Protein AF-N9SM89-F1 (afdb_monomer_lite)

Sequence (68 aa):
MSNFNELRIHFHMSIGVVNASQEDSFKLSDYIDEDEWNALSSDEKENMISEWANDWSINYLDLGGHVK

Structure (mmCIF, N/CA/C/O backbone):
data_AF-N9SM89-F1
#
_entry.id   AF-N9SM89-F1
#
loop_
_atom_site.group_PDB
_atom_site.id
_atom_site.type_symbol
_atom_site.label_atom_id
_atom_site.label_alt_id
_atom_site.label_comp_id
_atom_site.label_asym_id
_atom_site.label_entity_id
_atom_site.label_seq_id
_atom_site.pdbx_PDB_ins_code
_atom_site.Cartn_x
_atom_site.Cartn_y
_atom_site.Cartn_z
_atom_site.occupancy
_atom_site.B_iso_or_equiv
_atom_site.auth_seq_id
_atom_site.auth_comp_id
_atom_site.auth_asym_id
_atom_site.auth_atom_id
_atom_site.pdbx_PDB_model_num
ATOM 1 N N . MET A 1 1 ? -14.468 6.816 17.845 1.00 48.50 1 MET A N 1
ATOM 2 C CA . MET A 1 1 ? -14.462 5.771 16.808 1.00 48.50 1 MET A CA 1
ATOM 3 C C . MET A 1 1 ? -13.646 6.325 15.666 1.00 48.50 1 MET A C 1
ATOM 5 O O . MET A 1 1 ? -13.989 7.394 15.175 1.00 48.50 1 MET A O 1
ATOM 9 N N . SER A 1 2 ? -12.505 5.710 15.361 1.00 58.84 2 SER A N 1
ATOM 10 C CA . SER A 1 2 ? -11.800 5.983 14.110 1.00 58.84 2 SER A CA 1
ATOM 11 C C . SER A 1 2 ? -12.755 5.659 12.970 1.00 58.84 2 SER A C 1
ATOM 13 O O . SER A 1 2 ? -13.376 4.603 12.992 1.00 58.84 2 SER A O 1
ATOM 15 N N . ASN A 1 3 ? -12.901 6.545 11.989 1.00 77.62 3 ASN A N 1
ATOM 16 C CA . ASN A 1 3 ? -13.596 6.179 10.761 1.00 77.62 3 ASN A CA 1
ATOM 17 C C . ASN A 1 3 ? -12.655 5.296 9.936 1.00 77.62 3 ASN A C 1
ATOM 19 O O . ASN A 1 3 ? -12.023 5.762 8.994 1.00 77.62 3 ASN A O 1
ATOM 23 N N . PHE A 1 4 ? -12.529 4.020 10.308 1.00 86.94 4 PHE A N 1
ATOM 24 C CA . PHE A 1 4 ? -11.742 3.046 9.551 1.00 86.94 4 PHE A CA 1
ATOM 25 C C . PHE A 1 4 ? -12.172 3.009 8.076 1.00 86.94 4 PHE A C 1
ATOM 27 O O . PHE A 1 4 ? -11.338 3.004 7.178 1.00 86.94 4 PHE A O 1
ATOM 34 N N . ASN A 1 5 ? -13.475 3.152 7.829 1.00 83.19 5 ASN A N 1
ATOM 35 C CA . ASN A 1 5 ? -14.067 3.252 6.493 1.00 83.19 5 ASN A CA 1
ATOM 36 C C . ASN A 1 5 ? -13.651 4.502 5.690 1.00 83.19 5 ASN A C 1
ATOM 38 O O . ASN A 1 5 ? -13.889 4.560 4.482 1.00 83.19 5 ASN A O 1
ATOM 42 N N . GLU A 1 6 ? -13.069 5.513 6.339 1.00 91.50 6 GLU A N 1
ATOM 43 C CA . GLU A 1 6 ? -12.500 6.697 5.682 1.00 91.50 6 GLU A CA 1
ATOM 44 C C . GLU A 1 6 ? -10.988 6.576 5.469 1.00 91.50 6 GLU A C 1
ATOM 46 O O . GLU A 1 6 ? -10.421 7.377 4.723 1.00 91.50 6 GLU A O 1
ATOM 51 N N . LEU A 1 7 ? -10.326 5.586 6.083 1.00 93.88 7 LEU A N 1
ATOM 52 C CA . LEU A 1 7 ? -8.906 5.352 5.864 1.00 93.88 7 LEU A CA 1
ATOM 53 C C . LEU A 1 7 ? -8.675 4.882 4.433 1.00 93.88 7 LEU A C 1
ATOM 55 O O . LEU A 1 7 ? -9.390 4.034 3.890 1.00 93.88 7 LEU A O 1
ATOM 59 N N . ARG A 1 8 ? -7.643 5.453 3.820 1.00 94.88 8 ARG A N 1
ATOM 60 C CA . ARG A 1 8 ? -7.243 5.146 2.455 1.00 94.88 8 ARG A CA 1
ATOM 61 C C . ARG A 1 8 ? -5.792 4.724 2.432 1.00 94.88 8 ARG A C 1
ATOM 63 O O . ARG A 1 8 ? -4.957 5.322 3.108 1.00 94.88 8 ARG A O 1
ATOM 70 N N . ILE A 1 9 ? -5.514 3.717 1.621 1.00 94.12 9 ILE A N 1
ATOM 71 C CA . ILE A 1 9 ? -4.158 3.354 1.246 1.00 94.12 9 ILE A CA 1
ATOM 72 C C . ILE A 1 9 ? -3.801 4.090 -0.044 1.00 94.12 9 ILE A C 1
ATOM 74 O O . ILE A 1 9 ? -4.640 4.252 -0.936 1.00 94.12 9 ILE A O 1
ATOM 78 N N . HIS A 1 10 ? -2.576 4.598 -0.103 1.00 95.56 10 HIS A N 1
ATOM 79 C CA . HIS A 1 10 ? -2.052 5.350 -1.235 1.00 95.56 10 HIS A CA 1
ATOM 80 C C . HIS A 1 10 ? -0.811 4.635 -1.741 1.00 95.56 10 HIS A C 1
ATOM 82 O O . HIS A 1 10 ? 0.199 4.586 -1.040 1.00 95.56 10 HIS A O 1
ATOM 88 N N . PHE A 1 11 ? -0.895 4.089 -2.949 1.00 95.56 11 PHE A N 1
ATOM 89 C CA . PHE A 1 11 ? 0.252 3.496 -3.611 1.00 95.56 11 PHE A CA 1
ATOM 90 C C . PHE A 1 11 ? 0.821 4.475 -4.625 1.00 95.56 11 PHE A C 1
ATOM 92 O O . PHE A 1 11 ? 0.088 5.135 -5.360 1.00 95.56 11 PHE A O 1
ATOM 99 N N . HIS A 1 12 ? 2.144 4.561 -4.645 1.00 93.25 12 HIS A N 1
ATOM 100 C CA . HIS A 1 12 ? 2.900 5.386 -5.569 1.00 93.25 12 HIS A CA 1
ATOM 101 C C . HIS A 1 12 ? 4.065 4.560 -6.106 1.00 93.25 12 HIS A C 1
ATOM 103 O O . HIS A 1 12 ? 4.820 3.964 -5.337 1.00 93.25 12 HIS A O 1
ATOM 109 N N . MET A 1 13 ? 4.233 4.560 -7.424 1.00 91.38 13 MET A N 1
ATOM 110 C CA . MET A 1 13 ? 5.370 3.958 -8.106 1.00 91.38 13 MET A CA 1
ATOM 111 C C . MET A 1 13 ? 5.958 4.960 -9.089 1.00 91.38 13 MET A C 1
ATOM 113 O O . MET A 1 13 ? 5.234 5.626 -9.823 1.00 91.38 13 MET A O 1
ATOM 117 N N . SER A 1 14 ? 7.284 5.013 -9.151 1.00 89.38 14 SER A N 1
ATOM 118 C CA . SER A 1 14 ? 8.033 5.776 -10.145 1.00 89.38 14 SER A CA 1
ATOM 119 C C . SER A 1 14 ? 9.195 4.933 -10.658 1.00 89.38 14 SER A C 1
ATOM 121 O O . SER A 1 14 ? 9.896 4.300 -9.870 1.00 89.38 14 SER A O 1
ATOM 123 N N . ILE A 1 15 ? 9.406 4.922 -11.976 1.00 84.38 15 ILE A N 1
ATOM 124 C CA . ILE A 1 15 ? 10.430 4.089 -12.639 1.00 84.38 15 ILE A CA 1
ATOM 125 C C . ILE A 1 15 ? 11.656 4.891 -13.102 1.00 84.38 15 ILE A C 1
ATOM 127 O O . ILE A 1 15 ? 12.3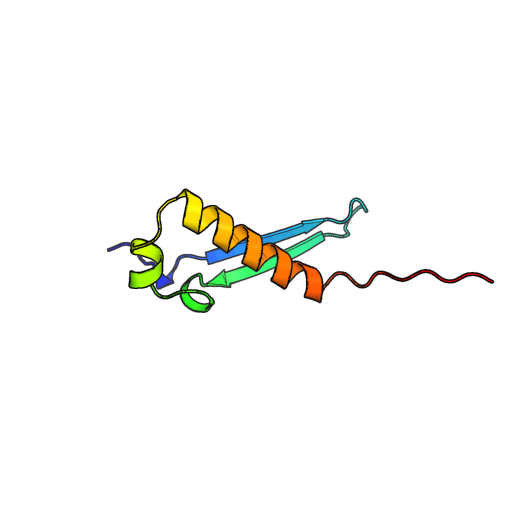54 4.508 -14.038 1.00 84.38 15 ILE A O 1
ATOM 131 N N . GLY A 1 16 ? 11.927 6.034 -12.465 1.00 81.94 16 GLY A N 1
ATOM 132 C CA . GLY A 1 16 ? 13.129 6.836 -12.733 1.00 81.94 16 GLY A CA 1
ATOM 133 C C . GLY A 1 16 ? 13.128 7.577 -14.078 1.00 81.94 16 GLY A C 1
ATOM 134 O O . GLY A 1 16 ? 14.154 8.130 -14.471 1.00 81.94 16 GLY A O 1
ATOM 135 N N . VAL A 1 17 ? 11.986 7.622 -14.771 1.00 79.44 17 VAL A N 1
ATOM 136 C CA . VAL A 1 17 ? 11.766 8.424 -15.983 1.00 79.44 17 VAL A CA 1
ATOM 137 C C . VAL A 1 17 ? 10.831 9.585 -15.645 1.00 79.44 17 VAL A C 1
ATOM 139 O O . VAL A 1 17 ? 9.854 9.426 -14.914 1.00 79.44 17 VAL A O 1
ATOM 142 N N . VAL A 1 18 ? 11.134 10.775 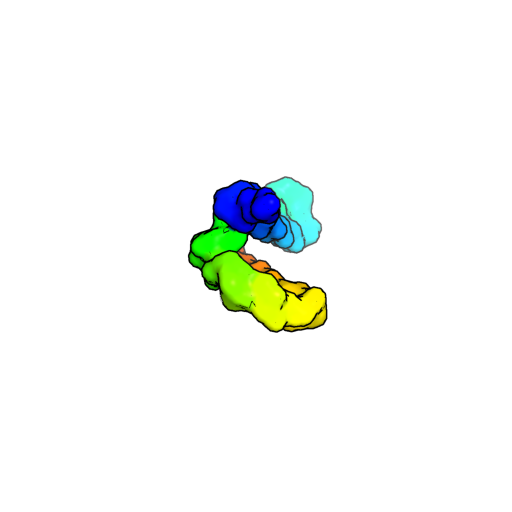-16.166 1.00 81.75 18 VAL A N 1
ATOM 143 C CA . VAL A 1 18 ? 10.318 11.978 -15.941 1.00 81.75 18 VAL A CA 1
ATOM 144 C C . VAL A 1 18 ? 8.886 11.729 -16.425 1.00 81.75 18 VAL A C 1
ATOM 146 O O . VAL A 1 18 ? 8.686 11.295 -17.557 1.00 81.75 18 VAL A O 1
ATOM 149 N N . ASN A 1 19 ? 7.902 12.029 -15.571 1.00 81.69 19 ASN A N 1
ATOM 150 C CA . ASN A 1 19 ? 6.467 11.802 -15.794 1.00 81.69 19 ASN A CA 1
ATOM 151 C C . ASN A 1 19 ? 6.046 10.327 -15.954 1.00 81.69 19 ASN A C 1
ATOM 153 O O . ASN A 1 19 ? 4.936 10.066 -16.408 1.00 81.69 19 ASN A O 1
ATOM 157 N N . ALA A 1 20 ? 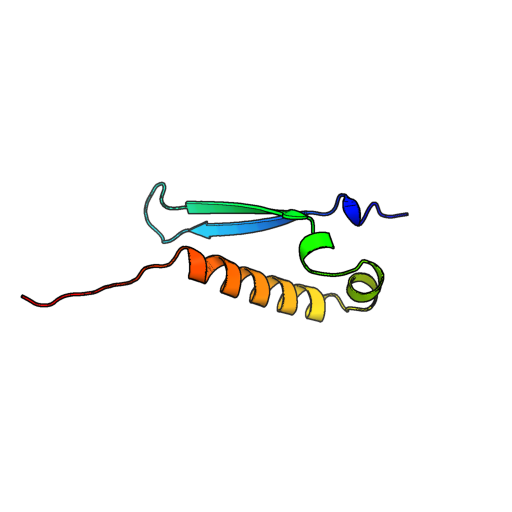6.896 9.368 -15.574 1.00 83.31 20 ALA A N 1
ATOM 158 C CA . ALA A 1 20 ? 6.545 7.951 -15.512 1.00 83.31 20 ALA A CA 1
ATOM 159 C C . ALA A 1 20 ? 6.309 7.533 -14.054 1.00 83.31 20 ALA A C 1
ATOM 161 O O . ALA A 1 20 ? 7.115 6.819 -13.449 1.00 83.31 20 ALA A O 1
ATOM 162 N N . SER A 1 21 ? 5.210 8.036 -13.494 1.00 90.00 21 SER A N 1
ATOM 163 C CA . SER A 1 21 ? 4.713 7.651 -12.177 1.00 90.00 21 SER A CA 1
ATOM 164 C C . SER A 1 21 ? 3.280 7.150 -12.271 1.00 90.00 21 SER A C 1
ATOM 166 O O . SER A 1 21 ? 2.482 7.707 -13.024 1.00 90.00 21 SER A O 1
ATOM 168 N N . GLN A 1 22 ? 2.962 6.142 -11.470 1.00 91.50 22 GLN A N 1
ATOM 169 C CA . GLN A 1 22 ? 1.610 5.647 -11.265 1.00 91.50 22 GLN A CA 1
ATOM 170 C C . GLN A 1 22 ? 1.220 5.902 -9.811 1.00 91.50 22 GLN A C 1
ATOM 172 O O . GLN A 1 22 ? 2.011 5.651 -8.901 1.00 91.50 22 GLN A O 1
ATOM 177 N N . GLU A 1 23 ? 0.007 6.399 -9.601 1.00 94.31 23 GLU A N 1
ATOM 178 C CA . GLU A 1 23 ? -0.561 6.625 -8.276 1.00 94.31 23 GLU A CA 1
ATOM 179 C C . GLU A 1 23 ? -1.993 6.131 -8.258 1.00 94.31 23 GLU A C 1
ATOM 181 O O . GLU A 1 23 ? -2.790 6.514 -9.111 1.00 94.31 23 GLU A O 1
ATOM 186 N N . ASP A 1 24 ? -2.323 5.327 -7.255 1.00 95.94 24 ASP A N 1
ATOM 187 C CA . ASP A 1 24 ? -3.691 4.906 -7.004 1.00 95.94 24 ASP A CA 1
ATOM 188 C C . ASP A 1 24 ? -4.008 5.012 -5.518 1.00 95.94 24 ASP A C 1
ATOM 190 O O . ASP A 1 24 ? -3.143 4.926 -4.641 1.00 95.94 24 ASP A O 1
ATOM 194 N N . SER A 1 25 ? -5.289 5.208 -5.226 1.00 96.00 25 SER A N 1
ATOM 195 C CA . SER A 1 25 ? -5.778 5.283 -3.861 1.00 96.00 25 SER A CA 1
ATOM 196 C C . SER A 1 25 ? -7.026 4.437 -3.706 1.00 96.00 25 SER A C 1
ATOM 198 O O . SER A 1 25 ? -7.994 4.600 -4.452 1.00 96.00 25 SER A O 1
ATOM 200 N N . PHE A 1 26 ? -7.034 3.609 -2.670 1.00 94.38 26 PHE A N 1
ATOM 201 C CA . PHE A 1 26 ? -8.104 2.663 -2.371 1.00 94.38 26 PHE A CA 1
ATOM 202 C C . PHE A 1 26 ? -8.567 2.834 -0.929 1.00 94.38 26 PHE A C 1
ATOM 204 O O . PHE A 1 26 ? -7.867 3.454 -0.124 1.00 94.38 26 PHE A O 1
ATOM 211 N N . LYS A 1 27 ? -9.752 2.326 -0.580 1.00 95.81 27 LYS A N 1
ATOM 212 C CA . LYS A 1 27 ? -10.136 2.292 0.834 1.00 95.81 27 LYS A CA 1
ATOM 213 C C . LYS A 1 27 ? -9.343 1.188 1.517 1.00 95.81 27 LYS A C 1
ATOM 215 O O . LYS A 1 27 ? -9.162 0.118 0.948 1.00 95.81 27 LYS A O 1
ATOM 220 N N . LEU A 1 28 ? -8.908 1.424 2.750 1.00 95.00 28 LEU A N 1
ATOM 221 C CA . LEU A 1 28 ? -8.238 0.385 3.533 1.00 95.00 28 LEU A CA 1
ATOM 222 C C . LEU A 1 28 ? -9.163 -0.824 3.757 1.00 95.00 28 LEU A C 1
ATOM 224 O O . LEU A 1 28 ? -8.722 -1.965 3.685 1.00 95.00 28 LEU A O 1
ATOM 228 N N . SER A 1 29 ? -10.462 -0.557 3.907 1.00 94.94 29 SER A N 1
ATOM 229 C CA . SER A 1 29 ? -11.515 -1.568 4.019 1.00 94.94 29 SER A CA 1
ATOM 230 C C . SER A 1 29 ? -11.676 -2.466 2.788 1.00 94.94 29 SER A C 1
ATOM 232 O O . SER A 1 29 ? -12.384 -3.460 2.865 1.00 94.94 29 SER A O 1
ATOM 234 N N . ASP A 1 30 ? -11.089 -2.108 1.640 1.00 94.00 30 ASP A N 1
ATOM 235 C CA . ASP A 1 30 ? -11.109 -2.971 0.450 1.00 94.00 30 ASP A CA 1
ATOM 236 C C . ASP A 1 30 ? -10.058 -4.099 0.559 1.00 94.00 30 ASP A C 1
ATOM 238 O O . ASP A 1 30 ? -10.115 -5.066 -0.197 1.00 94.00 30 ASP A O 1
ATOM 242 N N . TYR A 1 31 ? -9.105 -3.972 1.494 1.00 93.12 31 TYR A N 1
ATOM 243 C CA . TYR A 1 31 ? -7.972 -4.885 1.685 1.00 93.12 31 TYR A CA 1
ATOM 244 C C . TYR A 1 31 ? -8.042 -5.675 2.994 1.00 93.12 31 TYR A C 1
ATOM 246 O O . TYR A 1 31 ? -7.549 -6.799 3.044 1.00 93.12 31 TYR A O 1
ATOM 254 N N . ILE A 1 32 ? -8.606 -5.089 4.054 1.00 95.19 32 ILE A N 1
ATOM 255 C CA . ILE A 1 32 ? -8.654 -5.698 5.388 1.00 95.19 32 ILE A CA 1
ATOM 256 C C . ILE A 1 32 ? -9.819 -5.146 6.216 1.00 95.19 32 ILE A C 1
ATOM 258 O O . ILE A 1 32 ? -10.174 -3.971 6.092 1.00 95.19 32 ILE A O 1
ATOM 262 N N . ASP A 1 33 ? -10.384 -5.977 7.091 1.00 94.88 33 ASP A N 1
ATOM 263 C CA . ASP A 1 33 ? -11.425 -5.569 8.036 1.00 94.88 33 ASP A CA 1
ATOM 264 C C . ASP A 1 33 ? -10.857 -4.765 9.223 1.00 94.88 33 ASP A C 1
ATOM 266 O O . ASP A 1 33 ? -9.691 -4.896 9.598 1.00 94.88 33 ASP A O 1
ATOM 270 N N . GLU A 1 34 ? -11.691 -3.932 9.860 1.00 94.38 34 GLU A N 1
ATOM 271 C CA . GLU A 1 34 ? -11.261 -3.059 10.970 1.00 94.38 34 GLU A CA 1
ATOM 272 C C . GLU A 1 34 ? -10.704 -3.852 12.161 1.00 94.38 34 GLU A C 1
ATOM 274 O O . GLU A 1 34 ? -9.690 -3.466 12.747 1.00 94.38 34 GLU A O 1
ATOM 279 N N . ASP A 1 35 ? -11.352 -4.963 12.515 1.00 94.75 35 ASP A N 1
ATOM 280 C CA . ASP A 1 35 ? -10.946 -5.801 13.645 1.00 94.75 35 ASP A CA 1
ATOM 281 C C . ASP A 1 35 ? -9.594 -6.473 13.382 1.00 94.75 35 ASP A C 1
ATOM 283 O O . ASP A 1 35 ? -8.720 -6.469 14.251 1.00 94.75 35 ASP A O 1
ATOM 287 N N . GLU A 1 36 ? -9.394 -6.987 12.166 1.00 95.31 36 GLU A N 1
ATOM 288 C CA . GLU A 1 36 ? -8.129 -7.588 11.744 1.00 95.31 36 GLU A CA 1
ATOM 289 C C . GLU A 1 36 ? -7.020 -6.536 11.715 1.00 95.31 36 GLU A C 1
ATOM 291 O O . GLU A 1 36 ? -5.959 -6.733 12.303 1.00 95.31 36 GLU A O 1
ATOM 296 N N . TRP A 1 37 ? -7.288 -5.364 11.135 1.00 94.69 37 TRP A N 1
ATOM 297 C CA . TRP A 1 37 ? -6.340 -4.256 11.126 1.00 94.69 37 TRP A CA 1
ATOM 298 C C . TRP A 1 37 ? -5.948 -3.813 12.536 1.00 94.69 37 TRP A C 1
ATOM 300 O O . TRP A 1 37 ? -4.784 -3.521 12.803 1.00 94.69 37 TRP A O 1
ATOM 310 N N . ASN A 1 38 ? -6.895 -3.744 13.466 1.00 93.69 38 ASN A N 1
ATOM 311 C CA . ASN A 1 38 ? -6.613 -3.328 14.837 1.00 93.69 38 ASN A CA 1
ATOM 312 C C . ASN A 1 38 ? -5.878 -4.399 15.656 1.00 93.69 38 ASN A C 1
ATOM 314 O O . ASN A 1 38 ? -5.221 -4.046 16.636 1.00 93.69 38 ASN A O 1
ATOM 318 N N . ALA A 1 39 ? -5.947 -5.670 15.252 1.00 96.69 39 ALA A N 1
ATOM 319 C CA . ALA A 1 39 ? -5.212 -6.762 15.883 1.00 96.69 39 ALA A CA 1
ATOM 320 C C . ALA A 1 39 ? -3.718 -6.786 15.508 1.00 96.69 39 ALA A C 1
ATOM 322 O O . ALA A 1 39 ? -2.914 -7.314 16.276 1.00 96.69 39 ALA A O 1
ATOM 323 N N . LEU A 1 40 ? -3.345 -6.202 14.365 1.00 95.62 40 LEU A N 1
ATOM 324 C CA . LEU A 1 40 ? -1.962 -6.164 13.889 1.00 95.62 40 LEU A CA 1
ATOM 325 C C . LEU A 1 40 ? -1.115 -5.127 14.638 1.00 95.62 40 LEU A C 1
ATOM 327 O O . LEU A 1 40 ? -1.526 -3.979 14.864 1.00 95.62 40 LEU A O 1
ATOM 331 N N . SER A 1 41 ? 0.119 -5.514 14.947 1.00 96.69 41 SER A N 1
ATOM 332 C CA . SER A 1 41 ? 1.180 -4.606 15.379 1.00 96.69 41 SER A CA 1
ATOM 333 C C . SER A 1 41 ? 1.606 -3.656 14.253 1.00 96.69 41 SER A C 1
ATOM 335 O O . SER A 1 41 ? 1.298 -3.866 13.080 1.00 96.69 41 SER A O 1
ATOM 337 N N . SER A 1 42 ? 2.328 -2.586 14.597 1.00 95.12 42 SER A N 1
ATOM 338 C CA . SER A 1 42 ? 2.833 -1.633 13.599 1.00 95.12 42 SER A CA 1
ATOM 339 C C . SER A 1 42 ? 3.732 -2.303 12.555 1.00 95.12 42 SER A C 1
ATOM 341 O O . SER A 1 42 ? 3.564 -2.044 11.368 1.00 95.12 42 SER A O 1
ATOM 343 N N . ASP A 1 43 ? 4.614 -3.210 12.979 1.00 97.06 43 ASP A N 1
ATOM 344 C CA . ASP A 1 43 ? 5.536 -3.910 12.079 1.00 97.06 43 ASP A CA 1
ATOM 345 C C . ASP A 1 43 ? 4.777 -4.834 11.111 1.00 97.06 43 ASP A C 1
ATOM 347 O O . ASP A 1 43 ? 5.085 -4.897 9.922 1.00 97.06 43 ASP A O 1
ATOM 351 N N . GLU A 1 44 ? 3.739 -5.528 11.590 1.00 97.44 44 GLU A N 1
ATOM 352 C CA . GLU A 1 44 ? 2.885 -6.364 10.737 1.00 97.44 44 GLU A CA 1
ATOM 353 C C . GLU A 1 44 ? 2.114 -5.527 9.712 1.00 97.44 44 GLU A C 1
ATOM 355 O O . GLU A 1 44 ? 2.010 -5.920 8.550 1.00 97.44 44 GLU A O 1
ATOM 360 N N . LYS A 1 45 ? 1.628 -4.345 10.108 1.00 96.19 45 LYS A N 1
ATOM 361 C CA . LYS A 1 45 ? 0.964 -3.403 9.196 1.00 96.19 45 LYS A CA 1
ATOM 362 C C . LYS A 1 45 ? 1.900 -2.918 8.099 1.00 96.19 45 LYS A C 1
ATOM 364 O O . LYS A 1 45 ? 1.495 -2.872 6.941 1.00 96.19 45 LYS A O 1
ATOM 369 N N . GLU A 1 46 ? 3.134 -2.560 8.446 1.00 95.75 46 GLU A N 1
ATOM 370 C CA . GLU A 1 46 ? 4.133 -2.103 7.475 1.00 95.75 46 GLU A CA 1
ATOM 371 C C . GLU A 1 46 ? 4.519 -3.208 6.485 1.00 95.75 46 GLU A C 1
ATOM 373 O O . GLU A 1 46 ? 4.568 -2.958 5.277 1.00 95.75 46 GLU A O 1
ATOM 378 N N . ASN A 1 47 ? 4.729 -4.434 6.974 1.00 96.75 47 ASN A N 1
ATOM 379 C CA . ASN A 1 47 ? 5.023 -5.586 6.121 1.00 96.75 47 ASN A CA 1
ATOM 380 C C . ASN A 1 47 ? 3.869 -5.868 5.153 1.00 96.75 47 ASN A C 1
ATOM 382 O O . ASN A 1 47 ? 4.083 -5.972 3.948 1.00 96.75 47 ASN A O 1
ATOM 386 N N . MET A 1 48 ? 2.639 -5.900 5.662 1.00 95.75 48 MET A N 1
AT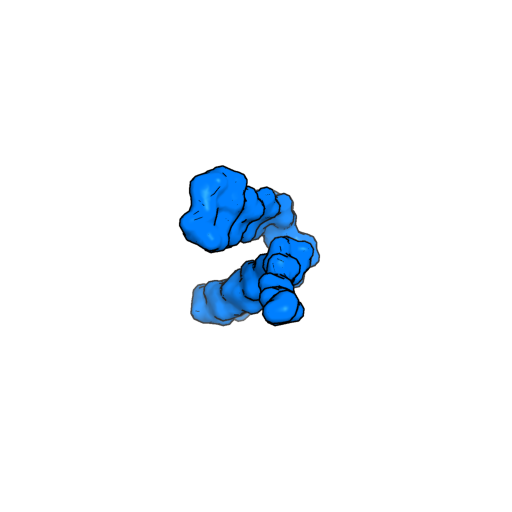OM 387 C CA . MET A 1 48 ? 1.453 -6.180 4.859 1.00 95.75 48 MET A CA 1
ATOM 388 C C . MET A 1 48 ? 1.178 -5.081 3.816 1.00 95.75 48 MET A C 1
ATOM 390 O O . MET A 1 48 ? 0.912 -5.384 2.656 1.00 95.75 48 MET A O 1
ATOM 394 N N . ILE A 1 49 ? 1.323 -3.799 4.180 1.00 95.88 49 ILE A N 1
ATOM 395 C CA . ILE A 1 49 ? 1.239 -2.683 3.219 1.00 95.88 49 ILE A CA 1
ATOM 396 C C . ILE A 1 49 ? 2.309 -2.818 2.127 1.00 95.88 49 ILE A C 1
ATOM 398 O O . ILE A 1 49 ? 2.029 -2.540 0.960 1.00 95.88 49 ILE A O 1
ATOM 402 N N . SER A 1 50 ? 3.524 -3.237 2.490 1.00 95.00 50 SER A N 1
ATOM 403 C CA . SER A 1 50 ? 4.625 -3.421 1.538 1.00 95.00 50 SER A CA 1
ATOM 404 C C . SER A 1 50 ? 4.349 -4.557 0.551 1.00 95.00 50 SER A C 1
ATOM 406 O O . SER A 1 50 ? 4.636 -4.413 -0.637 1.00 95.00 50 SER A O 1
ATOM 408 N N . GLU A 1 51 ? 3.757 -5.658 1.017 1.00 96.50 51 GLU A N 1
ATOM 409 C CA . GLU A 1 51 ? 3.310 -6.764 0.162 1.00 96.50 51 GLU A CA 1
ATOM 410 C C . GLU A 1 51 ? 2.214 -6.309 -0.810 1.00 96.50 51 GLU A C 1
ATOM 412 O O . GLU A 1 51 ? 2.347 -6.500 -2.018 1.00 96.50 51 GLU A O 1
ATOM 417 N N . TRP A 1 52 ? 1.189 -5.599 -0.325 1.00 96.56 52 TRP A N 1
ATOM 418 C CA . TRP A 1 52 ? 0.131 -5.061 -1.187 1.00 96.56 52 TRP A CA 1
ATOM 419 C C . TRP A 1 52 ? 0.652 -4.066 -2.227 1.00 96.56 52 TRP A C 1
ATOM 421 O O . TRP A 1 52 ? 0.188 -4.068 -3.367 1.00 96.56 52 TRP A O 1
ATOM 431 N N . ALA A 1 53 ? 1.618 -3.221 -1.857 1.00 95.25 53 ALA A N 1
ATOM 432 C CA . ALA A 1 53 ? 2.254 -2.298 -2.790 1.00 95.25 53 ALA A CA 1
ATOM 433 C C . ALA A 1 53 ? 3.035 -3.047 -3.883 1.00 95.25 53 ALA A C 1
ATOM 435 O O . ALA A 1 53 ? 3.017 -2.630 -5.043 1.00 95.25 53 ALA A O 1
ATOM 436 N N . ASN A 1 54 ? 3.695 -4.157 -3.534 1.00 93.75 54 ASN A N 1
ATOM 437 C CA . ASN A 1 54 ? 4.399 -5.006 -4.493 1.00 93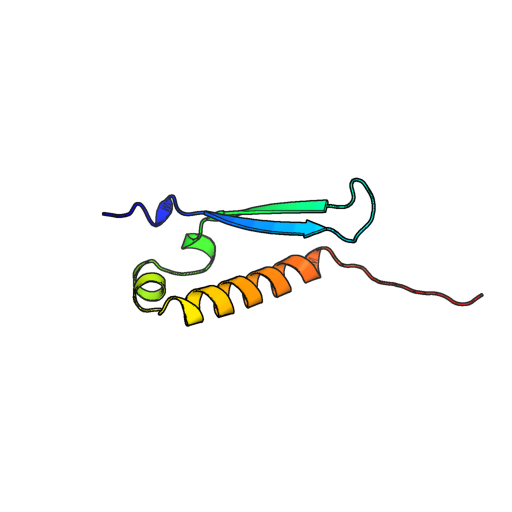.75 54 ASN A CA 1
ATOM 438 C C . ASN A 1 54 ? 3.418 -5.619 -5.503 1.00 93.75 54 ASN A C 1
ATOM 440 O O . ASN A 1 54 ? 3.568 -5.395 -6.706 1.00 93.75 54 ASN A O 1
ATOM 444 N N . ASP A 1 55 ? 2.365 -6.272 -5.013 1.00 94.50 55 ASP A N 1
ATOM 445 C CA . ASP A 1 55 ? 1.328 -6.885 -5.848 1.00 94.50 55 ASP A CA 1
ATOM 446 C C . ASP A 1 55 ? 0.635 -5.856 -6.749 1.00 94.50 55 ASP A C 1
ATOM 448 O O . ASP A 1 55 ? 0.433 -6.091 -7.943 1.00 94.50 55 ASP A O 1
ATOM 452 N N . TRP A 1 56 ? 0.316 -4.677 -6.206 1.00 95.19 56 TRP A N 1
ATOM 453 C CA . TRP A 1 56 ? -0.235 -3.570 -6.982 1.00 95.19 56 TRP A CA 1
ATOM 454 C C . TRP A 1 56 ? 0.716 -3.143 -8.109 1.00 95.19 56 TRP A C 1
ATOM 456 O O . TRP A 1 56 ? 0.271 -2.999 -9.250 1.00 95.19 56 TRP A O 1
ATOM 466 N N . SER A 1 57 ? 2.016 -3.000 -7.824 1.00 92.69 57 SER A N 1
ATOM 467 C CA . SER A 1 57 ? 3.015 -2.518 -8.790 1.00 92.69 57 SER A CA 1
ATOM 468 C C . SER A 1 57 ? 3.195 -3.447 -9.995 1.00 92.69 57 SER A C 1
ATOM 470 O O . SER A 1 57 ? 3.385 -2.974 -11.119 1.00 92.69 57 SER A O 1
ATOM 472 N N . ILE A 1 58 ? 3.061 -4.763 -9.792 1.00 91.19 58 ILE A N 1
ATOM 473 C CA . ILE A 1 58 ? 3.207 -5.774 -10.849 1.00 91.19 58 ILE A CA 1
ATOM 474 C C . ILE A 1 58 ? 2.149 -5.594 -11.948 1.00 91.19 58 ILE A C 1
ATOM 476 O O . ILE A 1 58 ? 2.426 -5.888 -13.108 1.00 91.19 58 ILE A O 1
ATOM 480 N N . ASN A 1 59 ? 0.977 -5.029 -11.636 1.00 90.56 59 ASN A N 1
ATOM 481 C CA . ASN A 1 59 ? -0.060 -4.756 -12.641 1.00 90.56 59 ASN A CA 1
ATOM 482 C C . ASN A 1 59 ? 0.338 -3.679 -13.664 1.00 90.56 59 ASN A C 1
ATOM 484 O O . ASN A 1 59 ? -0.295 -3.569 -14.713 1.00 90.56 59 ASN A O 1
ATOM 488 N N . TYR A 1 60 ? 1.364 -2.880 -13.366 1.00 88.25 60 TYR A N 1
ATOM 489 C CA . TYR A 1 60 ? 1.811 -1.760 -14.197 1.00 88.25 60 TYR A CA 1
ATOM 490 C C . TYR A 1 60 ? 3.207 -1.963 -14.791 1.00 88.25 60 TYR A C 1
ATOM 492 O O . TYR A 1 60 ? 3.577 -1.284 -15.750 1.00 88.25 60 TYR A O 1
ATOM 500 N N . LEU A 1 61 ? 3.998 -2.875 -14.227 1.00 86.00 61 LEU A N 1
ATOM 501 C CA . LEU A 1 61 ? 5.348 -3.167 -14.689 1.00 86.00 61 LEU A CA 1
ATOM 502 C C . LEU A 1 61 ? 5.322 -4.210 -15.812 1.00 86.00 61 LEU A C 1
ATOM 504 O O . LEU A 1 61 ? 5.342 -5.410 -15.560 1.00 86.00 61 LEU A O 1
ATOM 508 N N . ASP A 1 62 ? 5.350 -3.743 -17.060 1.00 82.06 62 ASP A N 1
ATOM 509 C CA . ASP A 1 62 ? 5.632 -4.579 -18.232 1.00 82.06 62 ASP A CA 1
ATOM 510 C C . ASP A 1 62 ? 7.085 -4.365 -18.687 1.00 82.06 62 ASP A C 1
ATOM 512 O O . ASP A 1 62 ? 7.448 -3.312 -19.2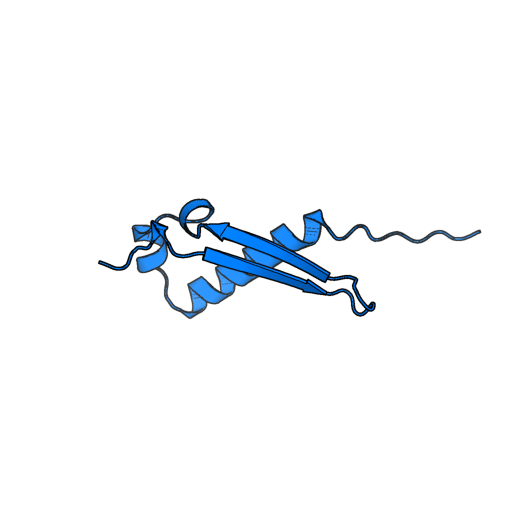19 1.00 82.06 62 ASP A O 1
ATOM 516 N N . LEU A 1 63 ? 7.947 -5.350 -18.419 1.00 81.69 63 LEU A N 1
ATOM 517 C CA . LEU A 1 63 ? 9.373 -5.307 -18.745 1.00 81.69 63 LEU A CA 1
ATOM 518 C C . LEU A 1 63 ? 9.689 -6.306 -19.860 1.00 81.69 63 LEU A C 1
ATOM 520 O O . LEU A 1 63 ? 9.466 -7.507 -19.724 1.00 81.69 63 LEU A O 1
ATOM 524 N N . GLY A 1 64 ? 10.301 -5.820 -20.941 1.00 85.25 64 GLY A N 1
ATOM 525 C CA . GLY A 1 64 ? 10.705 -6.645 -22.076 1.00 85.25 64 GLY A CA 1
ATOM 526 C C . GLY A 1 64 ? 12.043 -6.218 -22.673 1.00 85.25 64 GLY A C 1
ATOM 527 O O . GLY A 1 64 ? 12.450 -5.061 -22.589 1.00 85.25 64 GLY A O 1
ATOM 528 N N . GLY A 1 65 ? 12.732 -7.163 -23.313 1.00 86.75 65 GLY A N 1
ATOM 529 C CA . GLY A 1 65 ? 13.964 -6.927 -24.064 1.00 86.75 65 GLY A CA 1
ATOM 530 C C . GLY A 1 65 ? 13.995 -7.802 -25.312 1.00 86.75 65 GLY A C 1
ATOM 531 O O . GLY A 1 65 ? 13.514 -8.932 -25.290 1.00 86.75 65 GLY A O 1
ATOM 532 N N . HIS A 1 66 ? 14.542 -7.287 -26.412 1.00 87.50 66 HIS A N 1
ATOM 533 C CA . HIS A 1 66 ? 14.731 -8.062 -27.638 1.00 87.50 66 HIS A CA 1
ATOM 534 C C . HIS A 1 66 ? 16.137 -7.848 -28.202 1.00 87.50 66 HIS A C 1
ATOM 536 O O . HIS A 1 66 ? 16.717 -6.772 -28.061 1.00 87.50 66 HIS A O 1
ATOM 542 N N . VAL A 1 67 ? 16.670 -8.883 -28.850 1.00 76.38 67 VAL A N 1
ATOM 543 C CA . VAL A 1 67 ? 17.927 -8.847 -29.611 1.00 76.38 67 VAL A CA 1
ATOM 544 C C . VAL A 1 67 ? 17.566 -8.925 -31.093 1.00 76.38 67 VAL A C 1
ATOM 546 O O . VAL A 1 67 ? 16.656 -9.671 -31.457 1.00 76.38 67 VAL A O 1
ATOM 549 N N . LYS A 1 68 ? 18.240 -8.136 -31.930 1.00 66.69 68 LYS A N 1
ATOM 550 C CA . LYS A 1 68 ? 18.122 -8.195 -33.392 1.00 66.69 68 LYS A CA 1
ATOM 551 C C . LYS A 1 68 ? 19.380 -8.785 -34.000 1.00 66.69 68 LYS A C 1
ATOM 553 O O . LYS A 1 68 ? 20.469 -8.425 -33.503 1.00 66.69 68 LYS A O 1
#

Radius of gyration: 15.74 Å; chains: 1; bounding box: 33×21×50 Å

Foldseek 3Di:
DPPLQPAKDKAKDDDPDVPRIDIDIDRPCVPDDPVVVVVDDPVRVVVVSVVVNVVVVVVPDDDDDDDD

InterPro domains:
  IPR055591 Domain of unknown function DUF7167 [PF23768] (8-66)

pLDDT: mean 90.08, std 8.88, range [48.5, 97.44]

Secondary structure (DSSP, 8-state):
---GGG-EEEEEEE-SSTT-EEEEEEEGGGTS-HHHHHHS-HHHHHHHHHHHHHHHHHTT--------

Organism: NCBI:txid70347